Protein AF-A0AAN8KFR0-F1 (afdb_monomer)

Mean predicted aligned error: 9.46 Å

Radius of gyration: 14.73 Å; Cα contacts (8 Å, |Δi|>4): 93; chains: 1; bounding box: 41×30×42 Å

Solvent-accessible surface area (backbone atoms only — not comparable to full-atom values): 6000 Å² total; per-residue (Å²): 131,82,85,63,90,37,67,69,60,53,52,52,49,56,51,52,42,58,33,63,92,80,35,93,63,70,56,61,67,48,80,38,56,52,57,51,98,80,66,50,95,72,69,55,83,90,47,43,54,39,31,70,61,68,57,54,80,68,90,73,40,32,37,41,43,64,69,78,77,84,76,92,70,99,64,92,76,78,73,52,87,55,49,65,54,71,67,83,80,84,127

Organism: NCBI:txid861788

Structure (mmCIF, N/CA/C/O backbone):
data_AF-A0AAN8KFR0-F1
#
_entry.id   AF-A0AAN8KFR0-F1
#
loop_
_atom_site.group_PDB
_atom_site.id
_atom_site.type_symbol
_atom_site.label_atom_id
_atom_site.label_alt_id
_atom_site.label_comp_id
_atom_site.label_asym_id
_atom_site.label_entity_id
_atom_site.label_seq_id
_atom_site.pdbx_PDB_ins_code
_atom_site.Cartn_x
_atom_site.Cartn_y
_atom_site.Cartn_z
_atom_site.occupancy
_atom_site.B_iso_or_equiv
_atom_site.auth_seq_id
_atom_site.auth_comp_id
_atom_site.auth_asym_id
_atom_site.auth_atom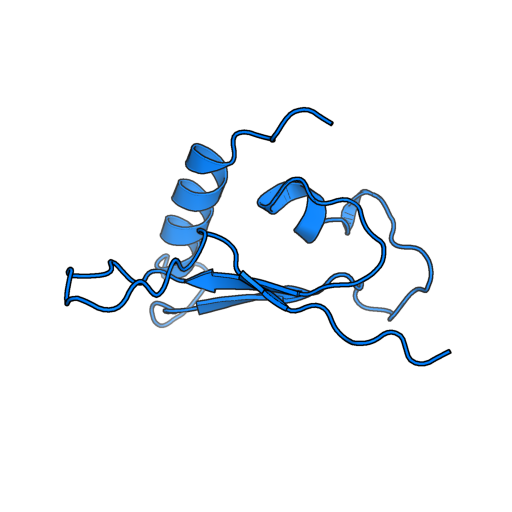_id
_atom_site.pdbx_PDB_model_num
ATOM 1 N N . MET A 1 1 ? 4.172 -14.326 -14.949 1.00 58.28 1 MET A N 1
ATOM 2 C CA . MET A 1 1 ? 4.584 -13.983 -13.570 1.00 58.28 1 MET A CA 1
ATOM 3 C C . MET A 1 1 ? 3.615 -14.664 -12.618 1.00 58.28 1 MET A C 1
ATOM 5 O O . MET A 1 1 ? 2.421 -14.620 -12.892 1.00 58.28 1 MET A O 1
ATOM 9 N N . SER A 1 2 ? 4.106 -15.363 -11.591 1.00 70.75 2 SER A N 1
ATOM 10 C CA . SER A 1 2 ? 3.228 -16.044 -10.628 1.00 70.75 2 SER A CA 1
ATOM 11 C C . SER A 1 2 ? 2.537 -15.007 -9.732 1.00 70.75 2 SER A C 1
ATOM 13 O O . SER A 1 2 ? 3.215 -14.071 -9.300 1.00 70.75 2 SER A O 1
ATOM 15 N N . PRO A 1 3 ? 1.224 -15.115 -9.470 1.00 72.00 3 PRO A N 1
ATOM 16 C CA . PRO A 1 3 ? 0.535 -14.188 -8.581 1.00 72.00 3 PRO A CA 1
ATOM 17 C C . PRO A 1 3 ? 1.121 -14.263 -7.165 1.00 72.00 3 PRO A C 1
ATOM 19 O O . PRO A 1 3 ? 1.255 -15.341 -6.585 1.00 72.00 3 PRO A O 1
ATOM 22 N N . LYS A 1 4 ? 1.472 -13.104 -6.599 1.00 80.88 4 LYS A N 1
ATOM 23 C CA . LYS A 1 4 ? 1.961 -12.999 -5.221 1.00 80.88 4 LYS A CA 1
ATOM 24 C C . LYS A 1 4 ? 0.795 -13.210 -4.254 1.00 80.88 4 LYS A C 1
ATOM 26 O O . LYS A 1 4 ? -0.251 -12.584 -4.397 1.00 80.88 4 LYS A O 1
ATOM 31 N N . ILE A 1 5 ? 0.984 -14.059 -3.249 1.00 85.12 5 ILE A N 1
ATOM 32 C CA . ILE A 1 5 ? 0.011 -14.241 -2.166 1.00 85.12 5 ILE A CA 1
ATOM 33 C C . ILE A 1 5 ? 0.177 -13.075 -1.185 1.00 85.12 5 ILE A C 1
ATOM 35 O O . ILE A 1 5 ? 1.210 -12.950 -0.532 1.00 85.12 5 ILE A O 1
ATOM 39 N N . THR A 1 6 ? -0.827 -12.202 -1.101 1.00 86.88 6 THR A N 1
ATOM 40 C CA . THR A 1 6 ? -0.776 -10.940 -0.334 1.00 86.88 6 THR A CA 1
ATOM 41 C C . THR A 1 6 ? -1.692 -10.934 0.892 1.00 86.88 6 THR A C 1
ATOM 43 O O . THR A 1 6 ? -1.738 -9.943 1.616 1.00 86.88 6 THR A O 1
ATOM 46 N N . VAL A 1 7 ? -2.388 -12.045 1.161 1.00 87.00 7 VAL A N 1
ATOM 47 C CA . VAL A 1 7 ? -3.427 -12.165 2.202 1.00 87.00 7 VAL A CA 1
ATOM 48 C C . VAL A 1 7 ? -2.930 -11.694 3.571 1.00 87.00 7 VAL A C 1
ATOM 50 O O . VAL A 1 7 ? -3.566 -10.864 4.217 1.00 87.00 7 VAL A O 1
ATOM 53 N N . GLU A 1 8 ? -1.760 -12.171 3.995 1.00 89.19 8 GLU A N 1
ATOM 54 C CA . GLU A 1 8 ? -1.198 -11.822 5.302 1.00 89.19 8 GLU A CA 1
ATOM 55 C C . GLU A 1 8 ? -0.747 -10.353 5.371 1.00 89.19 8 GLU A C 1
ATOM 57 O O . GLU A 1 8 ? -0.965 -9.683 6.379 1.00 89.19 8 GLU A O 1
ATOM 62 N N . LEU A 1 9 ? -0.206 -9.810 4.274 1.00 89.69 9 LEU A N 1
ATOM 63 C CA . LEU A 1 9 ? 0.176 -8.396 4.189 1.00 89.69 9 LEU A CA 1
ATOM 64 C C . LEU A 1 9 ? -1.048 -7.481 4.295 1.00 89.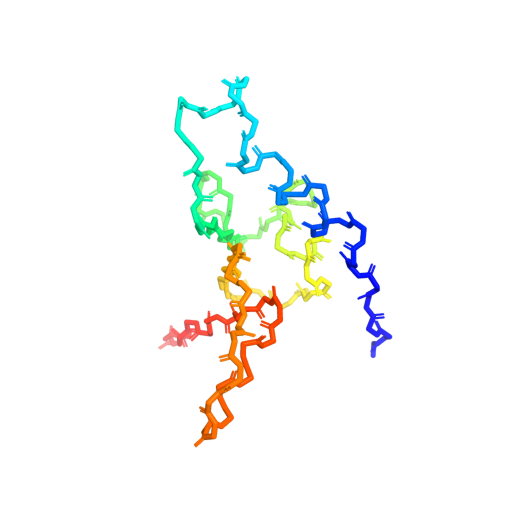69 9 LEU A C 1
ATOM 66 O O . LEU A 1 9 ? -1.039 -6.510 5.051 1.00 89.69 9 LEU A O 1
ATOM 70 N N . LEU A 1 10 ? -2.126 -7.808 3.579 1.00 89.19 10 LEU A N 1
ATOM 71 C CA . LEU A 1 10 ? -3.375 -7.049 3.630 1.00 89.19 10 LEU A CA 1
ATOM 72 C C . LEU A 1 10 ? -4.036 -7.143 5.008 1.00 89.19 10 LEU A C 1
ATOM 74 O O . LEU A 1 10 ? -4.586 -6.153 5.491 1.00 89.19 10 LEU A O 1
ATOM 78 N N . ARG A 1 11 ? -3.943 -8.297 5.682 1.00 89.06 11 ARG A N 1
ATOM 79 C CA . ARG A 1 11 ? -4.408 -8.465 7.068 1.00 89.06 11 ARG A CA 1
ATOM 80 C C . ARG A 1 11 ? -3.680 -7.511 8.017 1.00 89.06 11 ARG A C 1
ATOM 82 O O . ARG A 1 11 ? -4.333 -6.805 8.786 1.00 89.06 11 ARG A O 1
ATOM 89 N N . GLN A 1 12 ? -2.352 -7.454 7.933 1.00 92.06 12 GLN A N 1
ATOM 90 C CA . GLN A 1 12 ? -1.531 -6.564 8.759 1.00 92.06 12 GLN A CA 1
ATOM 91 C C . GLN A 1 12 ? -1.809 -5.089 8.460 1.00 92.06 12 GLN A C 1
ATOM 93 O O . GLN A 1 12 ? -1.979 -4.294 9.385 1.00 92.06 12 GLN A O 1
ATOM 98 N N . LEU A 1 13 ? -1.936 -4.726 7.182 1.00 91.69 13 LEU A N 1
ATOM 99 C CA . LEU A 1 13 ? -2.249 -3.359 6.775 1.00 91.69 13 LEU A CA 1
ATOM 100 C C . LEU A 1 13 ? -3.620 -2.913 7.302 1.00 91.69 13 LEU A C 1
ATOM 102 O O . LEU A 1 13 ? -3.730 -1.844 7.895 1.00 91.69 13 LEU A O 1
ATOM 106 N N . ARG A 1 14 ? -4.653 -3.756 7.187 1.00 89.88 14 ARG A N 1
ATOM 107 C CA . ARG A 1 14 ? -5.989 -3.474 7.745 1.00 89.88 14 ARG A CA 1
ATOM 108 C C . ARG A 1 14 ? -5.979 -3.333 9.267 1.00 89.88 14 ARG A C 1
ATOM 110 O O . ARG A 1 14 ? -6.752 -2.547 9.809 1.00 89.88 14 ARG A O 1
ATOM 117 N N . GLN A 1 15 ? -5.115 -4.072 9.963 1.00 91.62 15 GLN A N 1
ATOM 118 C CA . GLN A 1 15 ? -4.923 -3.905 11.404 1.00 91.62 15 GLN A CA 1
ATOM 119 C C . GLN A 1 15 ? -4.244 -2.565 11.723 1.00 91.62 15 GLN A C 1
ATOM 121 O O . GLN A 1 15 ? -4.676 -1.870 12.641 1.00 91.62 15 GLN A O 1
ATOM 126 N N . ALA A 1 16 ? -3.235 -2.168 10.942 1.00 92.62 16 ALA A N 1
ATOM 127 C CA . ALA A 1 16 ? -2.564 -0.877 11.085 1.00 92.62 16 ALA A CA 1
ATOM 128 C C . ALA A 1 16 ? -3.509 0.309 10.819 1.00 92.62 16 ALA A C 1
ATOM 130 O O . ALA A 1 16 ? -3.470 1.282 11.566 1.00 92.62 16 ALA A O 1
ATOM 131 N N . MET A 1 17 ? -4.418 0.195 9.843 1.00 91.06 17 MET A N 1
ATOM 132 C CA . MET A 1 17 ? -5.448 1.203 9.527 1.00 91.06 17 MET A CA 1
ATOM 133 C C . MET A 1 17 ? -6.421 1.493 10.685 1.00 91.06 17 MET A C 1
ATOM 135 O O . MET A 1 17 ? -7.085 2.526 10.688 1.00 91.06 17 MET A O 1
ATOM 139 N N . ARG A 1 18 ? -6.527 0.588 11.666 1.00 90.56 18 ARG A N 1
ATOM 140 C CA . ARG A 1 18 ? -7.376 0.741 12.862 1.00 90.56 18 ARG A CA 1
ATOM 141 C C . ARG A 1 18 ? -6.576 1.024 14.133 1.00 90.56 18 ARG A C 1
ATOM 143 O O . ARG A 1 18 ? -7.160 1.168 15.202 1.00 90.56 18 ARG A O 1
ATOM 150 N N . ASN A 1 19 ? -5.249 1.024 14.045 1.00 93.44 19 ASN A N 1
ATOM 151 C CA . ASN A 1 19 ? -4.388 1.129 15.209 1.00 93.44 19 ASN A CA 1
ATOM 152 C C . ASN A 1 19 ? -4.233 2.599 15.620 1.00 93.44 19 ASN A C 1
ATOM 154 O O . ASN A 1 19 ? -3.655 3.405 14.887 1.00 93.44 19 ASN A O 1
ATOM 158 N N . THR A 1 20 ? -4.688 2.910 16.835 1.00 92.19 20 THR A N 1
ATOM 159 C CA . THR A 1 20 ? -4.680 4.262 17.410 1.00 92.19 20 THR A CA 1
ATOM 160 C C . THR A 1 20 ? -3.280 4.842 17.615 1.00 92.19 20 THR A C 1
ATOM 162 O O . THR A 1 20 ? -3.127 6.047 17.783 1.00 92.19 20 THR A O 1
ATOM 165 N N . LYS A 1 21 ? -2.234 4.005 17.549 1.00 95.25 21 LYS A N 1
ATOM 166 C CA . LYS A 1 21 ? -0.834 4.450 17.553 1.00 95.25 21 LYS A CA 1
ATOM 167 C C . LYS A 1 21 ? -0.480 5.295 16.326 1.00 95.25 21 LYS A C 1
ATOM 169 O O . LYS A 1 21 ? 0.387 6.158 16.426 1.00 95.25 21 LYS A O 1
ATOM 174 N N . TYR A 1 22 ? -1.085 5.006 15.174 1.00 90.06 22 TYR A N 1
ATOM 175 C CA . TYR A 1 22 ? -0.746 5.658 13.905 1.00 90.06 22 TYR A CA 1
ATOM 176 C C . TYR A 1 22 ? -1.779 6.698 13.484 1.00 90.06 22 TYR A C 1
ATOM 178 O O . TYR A 1 22 ? -1.428 7.659 12.805 1.00 90.06 22 TYR A O 1
ATOM 186 N 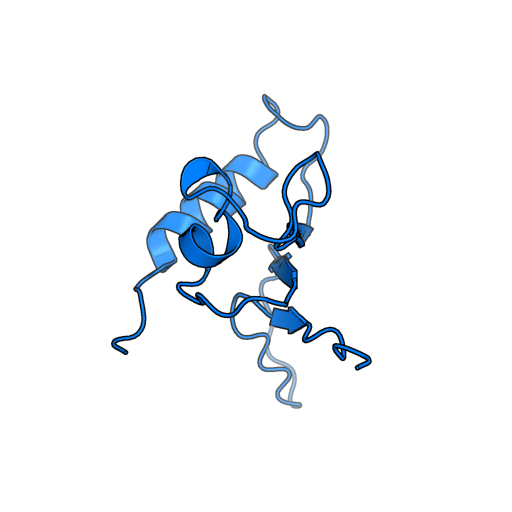N . ILE A 1 23 ? -3.045 6.497 13.851 1.00 91.88 23 ILE A N 1
ATOM 187 C CA . ILE A 1 23 ? -4.157 7.331 13.399 1.00 91.88 23 ILE A CA 1
ATOM 188 C C . ILE A 1 23 ? -5.119 7.531 14.566 1.00 91.88 23 ILE A C 1
ATOM 190 O O . ILE A 1 23 ? -5.458 6.567 15.240 1.00 91.88 23 ILE A O 1
ATOM 194 N N . ALA A 1 24 ? -5.568 8.764 14.806 1.00 91.75 24 ALA A N 1
ATOM 195 C CA . ALA A 1 24 ? -6.494 9.064 15.901 1.00 91.75 24 ALA A CA 1
ATOM 196 C C . ALA A 1 24 ? -7.842 8.338 15.749 1.00 91.75 24 ALA A C 1
ATOM 198 O O . ALA A 1 24 ? -8.407 7.866 16.733 1.00 91.75 24 ALA A O 1
ATOM 199 N N . GLU A 1 25 ? -8.319 8.204 14.510 1.00 92.44 25 GLU A N 1
ATOM 200 C CA . GLU A 1 25 ? -9.567 7.529 14.168 1.00 92.44 25 GLU A CA 1
ATOM 201 C C . GLU A 1 25 ? -9.326 6.447 13.101 1.00 92.44 25 GLU A C 1
ATOM 203 O O . GLU A 1 25 ? -8.481 6.628 12.220 1.00 92.44 25 GLU A O 1
ATOM 208 N N . PRO A 1 26 ? -10.044 5.310 13.144 1.00 88.94 26 PRO A N 1
ATOM 209 C CA . PRO A 1 26 ? -9.891 4.255 12.149 1.00 88.94 26 PRO A CA 1
ATOM 210 C C . PRO A 1 26 ? -10.220 4.737 10.733 1.00 88.94 26 PRO A C 1
ATOM 212 O O . PRO A 1 26 ? -11.302 5.272 10.496 1.00 88.94 26 PRO A O 1
ATOM 215 N N . ILE A 1 27 ? -9.330 4.460 9.776 1.00 87.88 27 ILE A N 1
ATOM 216 C CA . ILE A 1 27 ? -9.559 4.781 8.361 1.00 87.88 27 ILE A CA 1
ATOM 217 C C . ILE A 1 27 ? -10.179 3.604 7.605 1.00 87.88 27 ILE A C 1
ATOM 219 O O . ILE A 1 27 ? -9.895 2.431 7.856 1.00 87.88 27 ILE A O 1
ATOM 223 N N . GLN A 1 28 ? -11.027 3.930 6.637 1.00 87.12 28 GLN A N 1
ATOM 224 C CA . GLN A 1 28 ? -11.795 2.983 5.832 1.00 87.12 28 GLN A CA 1
ATOM 225 C C . GLN A 1 28 ? -11.074 2.635 4.527 1.00 87.12 28 GLN A C 1
ATOM 227 O O . GLN A 1 28 ? -11.262 1.534 4.002 1.00 87.12 28 GLN A O 1
ATOM 232 N N . ALA A 1 29 ? -10.243 3.554 4.030 1.00 86.56 29 ALA A N 1
ATOM 233 C CA . ALA A 1 29 ? -9.483 3.420 2.798 1.00 86.56 29 ALA A CA 1
ATOM 234 C C . ALA A 1 29 ? -8.060 3.971 2.966 1.00 86.56 29 ALA A C 1
ATOM 236 O O . ALA A 1 29 ? -7.850 4.969 3.653 1.00 86.56 29 ALA A O 1
ATOM 237 N N . TYR A 1 30 ? -7.093 3.322 2.321 1.00 88.88 30 TYR A N 1
ATOM 238 C CA . TYR A 1 30 ? -5.697 3.743 2.257 1.00 88.88 30 TYR A CA 1
ATOM 239 C C . TYR A 1 30 ? -5.211 3.726 0.807 1.00 88.88 30 TYR A C 1
ATOM 241 O O . TYR A 1 30 ? -5.417 2.744 0.093 1.00 88.88 30 TYR A O 1
ATOM 249 N N . ILE A 1 31 ? -4.581 4.817 0.373 1.00 89.75 31 ILE A N 1
ATOM 250 C CA . ILE A 1 31 ? -4.132 5.015 -1.009 1.00 89.75 31 ILE A CA 1
ATOM 251 C C . ILE A 1 31 ? -2.610 4.889 -1.058 1.00 89.75 31 ILE A C 1
ATOM 253 O O . ILE A 1 31 ? -1.898 5.569 -0.321 1.00 89.75 31 ILE A O 1
ATOM 257 N N . VAL A 1 32 ? -2.116 4.038 -1.954 1.00 89.62 32 VAL A N 1
ATOM 258 C CA . VAL A 1 32 ? -0.692 3.782 -2.176 1.00 89.62 32 VAL A CA 1
ATOM 259 C C . VAL A 1 32 ? -0.331 4.213 -3.600 1.00 89.62 32 VAL A C 1
ATOM 261 O O . VAL A 1 32 ? -0.668 3.501 -4.556 1.00 89.62 32 VAL A O 1
ATOM 264 N N . PRO A 1 33 ? 0.324 5.375 -3.772 1.00 89.50 33 PRO A N 1
ATOM 265 C CA . PRO A 1 33 ? 0.796 5.820 -5.077 1.00 89.50 33 PRO A CA 1
ATOM 266 C C . PRO A 1 33 ? 2.001 4.992 -5.549 1.00 89.50 33 PRO A C 1
ATOM 268 O O . PRO A 1 33 ? 2.614 4.252 -4.779 1.00 89.50 33 PRO A O 1
ATOM 271 N N . SER A 1 34 ? 2.341 5.124 -6.834 1.00 86.06 34 SER A N 1
ATOM 272 C CA . SER A 1 34 ? 3.572 4.538 -7.391 1.00 86.06 34 SER A CA 1
ATOM 273 C C . SER A 1 34 ? 4.819 5.378 -7.125 1.00 86.06 34 SER A C 1
ATOM 275 O O . SER A 1 34 ? 5.908 4.824 -7.134 1.00 86.06 34 SER A O 1
ATOM 277 N N . GLY A 1 35 ? 4.662 6.690 -6.936 1.00 87.19 35 GLY A N 1
ATOM 278 C CA . GLY A 1 35 ? 5.774 7.625 -6.790 1.00 87.19 35 GLY A CA 1
ATOM 279 C C . GLY A 1 35 ? 6.389 7.642 -5.393 1.00 87.19 35 GLY A C 1
ATOM 280 O O . GLY A 1 35 ? 5.769 7.218 -4.413 1.00 87.19 35 GLY A O 1
ATOM 281 N N . ASP A 1 36 ? 7.596 8.188 -5.318 1.00 89.38 36 ASP A N 1
ATOM 282 C CA . ASP A 1 36 ? 8.273 8.536 -4.074 1.00 89.38 36 ASP A CA 1
ATOM 283 C C . ASP A 1 36 ? 7.906 9.966 -3.628 1.00 89.38 36 ASP A C 1
ATOM 285 O O . ASP A 1 36 ? 7.044 10.633 -4.208 1.00 89.38 36 ASP A O 1
ATOM 289 N N . ALA A 1 37 ? 8.561 10.451 -2.574 1.00 91.19 37 ALA A N 1
ATOM 290 C CA . ALA A 1 37 ? 8.333 11.798 -2.053 1.00 91.19 37 ALA A CA 1
ATOM 291 C C . ALA A 1 37 ? 8.819 12.923 -2.990 1.00 91.19 37 ALA A C 1
ATOM 293 O O . ALA A 1 37 ? 8.437 14.076 -2.797 1.00 91.19 37 ALA A O 1
ATOM 294 N N . HIS A 1 38 ? 9.653 12.603 -3.982 1.00 92.50 38 HIS A N 1
ATOM 295 C CA . HIS A 1 38 ? 10.313 13.570 -4.861 1.00 92.50 38 HIS A CA 1
ATOM 296 C C . HIS A 1 38 ? 9.779 13.544 -6.295 1.00 92.50 38 HIS A C 1
ATOM 298 O O . HIS A 1 38 ? 10.292 14.275 -7.137 1.00 92.50 38 HIS A O 1
ATOM 304 N N . GLN A 1 39 ? 8.737 12.749 -6.564 1.00 87.19 39 GLN A N 1
ATOM 305 C CA . GLN A 1 39 ? 8.194 12.537 -7.909 1.00 87.19 39 GLN A CA 1
ATOM 306 C C . GLN A 1 39 ? 9.268 12.056 -8.896 1.00 87.19 39 GLN A C 1
ATOM 308 O O . GLN A 1 39 ? 9.293 12.468 -10.055 1.00 87.19 39 GLN A O 1
ATOM 313 N N . SER A 1 40 ? 10.163 11.183 -8.429 1.00 87.38 40 SER A N 1
ATOM 314 C CA . SER A 1 40 ? 11.220 10.615 -9.260 1.00 87.38 40 SER A CA 1
ATOM 315 C C . SER A 1 40 ? 10.634 9.812 -10.421 1.00 87.38 40 SER A C 1
ATOM 317 O O . SER A 1 40 ? 9.644 9.095 -10.271 1.00 87.38 40 SER A O 1
ATOM 319 N N . GLU A 1 41 ? 11.286 9.886 -11.581 1.00 85.19 41 GLU A N 1
ATOM 320 C CA . GLU A 1 41 ? 10.924 9.089 -12.760 1.00 85.19 41 GLU A CA 1
ATOM 321 C C . GLU A 1 41 ? 11.158 7.587 -12.520 1.00 85.19 41 GLU A C 1
ATOM 323 O O . GLU A 1 41 ? 10.339 6.749 -12.899 1.00 85.19 41 GLU A O 1
ATOM 328 N N . TYR A 1 42 ? 12.253 7.254 -11.828 1.00 86.75 42 TYR A N 1
ATOM 329 C CA . TYR A 1 42 ? 12.607 5.892 -11.438 1.00 86.75 42 TYR A CA 1
ATOM 330 C C . TYR A 1 42 ? 12.602 5.770 -9.922 1.00 86.75 42 TYR A C 1
ATOM 332 O O . TYR A 1 42 ? 13.324 6.477 -9.220 1.00 86.75 42 TYR A O 1
ATOM 340 N N . ILE A 1 43 ? 11.789 4.846 -9.425 1.00 88.81 43 ILE A N 1
ATOM 341 C CA . ILE A 1 43 ? 11.572 4.662 -7.995 1.00 88.81 43 ILE A CA 1
ATOM 342 C C . ILE A 1 43 ? 12.606 3.689 -7.444 1.00 88.81 43 ILE A C 1
ATOM 344 O O . ILE A 1 43 ? 12.822 2.606 -7.994 1.00 88.81 43 ILE A O 1
ATOM 348 N N . ALA A 1 44 ? 13.250 4.075 -6.344 1.00 90.00 44 ALA A N 1
ATOM 349 C CA . ALA A 1 44 ? 14.173 3.199 -5.645 1.00 90.00 44 ALA A CA 1
ATOM 350 C C . ALA A 1 44 ? 13.426 1.971 -5.078 1.00 90.00 44 ALA A C 1
ATOM 352 O O . ALA A 1 44 ? 12.277 2.099 -4.651 1.00 90.00 44 ALA A O 1
ATOM 353 N N . PRO A 1 45 ? 14.066 0.789 -4.978 1.00 89.31 45 PRO A N 1
ATOM 354 C CA . PRO A 1 45 ? 13.410 -0.425 -4.479 1.00 89.31 45 PRO A CA 1
ATOM 355 C C . PRO A 1 45 ? 12.759 -0.276 -3.094 1.00 89.31 45 PRO A C 1
ATOM 357 O O . PRO A 1 45 ? 11.782 -0.959 -2.792 1.00 89.31 45 PRO A O 1
ATOM 360 N N . CYS A 1 46 ? 13.274 0.630 -2.255 1.00 91.00 46 CYS A N 1
ATOM 361 C CA . CYS A 1 46 ? 12.707 0.948 -0.944 1.00 91.00 46 CYS A CA 1
ATOM 362 C C . CYS A 1 46 ? 11.334 1.636 -1.011 1.00 91.00 46 CYS A C 1
ATOM 364 O O . CYS A 1 46 ? 10.533 1.480 -0.089 1.00 91.00 46 CYS A O 1
ATOM 366 N N . ASP A 1 47 ? 11.037 2.350 -2.096 1.00 90.44 47 ASP A N 1
ATOM 367 C CA . ASP A 1 47 ? 9.783 3.080 -2.292 1.00 90.44 47 ASP A CA 1
ATOM 368 C C . ASP A 1 47 ? 8.793 2.357 -3.215 1.00 90.44 47 ASP A C 1
ATOM 370 O O . ASP A 1 47 ? 7.667 2.820 -3.398 1.00 90.44 47 ASP A O 1
ATOM 374 N N . CYS A 1 48 ? 9.122 1.145 -3.677 1.00 89.69 48 CYS A N 1
ATOM 375 C CA . CYS A 1 48 ? 8.228 0.247 -4.422 1.00 89.69 48 CYS A CA 1
ATOM 376 C C . CYS A 1 48 ? 7.108 -0.371 -3.546 1.00 89.69 48 CYS A C 1
ATOM 378 O O . CYS A 1 48 ? 6.795 -1.564 -3.622 1.00 89.69 48 CYS A O 1
ATOM 380 N N . ARG A 1 49 ? 6.450 0.444 -2.713 1.00 91.31 49 ARG A N 1
ATOM 381 C CA . ARG A 1 49 ? 5.397 0.054 -1.751 1.00 91.31 49 ARG A CA 1
ATOM 382 C C . ARG A 1 49 ? 4.215 -0.615 -2.442 1.00 91.31 49 ARG A C 1
ATOM 384 O O . ARG A 1 49 ? 3.629 -1.569 -1.935 1.00 91.31 49 ARG A O 1
ATOM 391 N N . ARG A 1 50 ? 3.880 -0.130 -3.633 1.00 89.06 50 ARG A N 1
ATOM 392 C CA . ARG A 1 50 ? 2.788 -0.658 -4.444 1.00 89.06 50 ARG A CA 1
ATOM 393 C C . ARG A 1 50 ? 3.066 -2.096 -4.886 1.00 89.06 50 ARG A C 1
ATOM 395 O O . ARG A 1 50 ? 2.225 -2.970 -4.683 1.00 89.06 50 ARG A O 1
ATOM 402 N N . GLU A 1 51 ? 4.251 -2.357 -5.434 1.00 89.00 51 GLU A N 1
ATOM 403 C CA . GLU A 1 51 ? 4.679 -3.710 -5.813 1.00 89.00 51 GLU A CA 1
A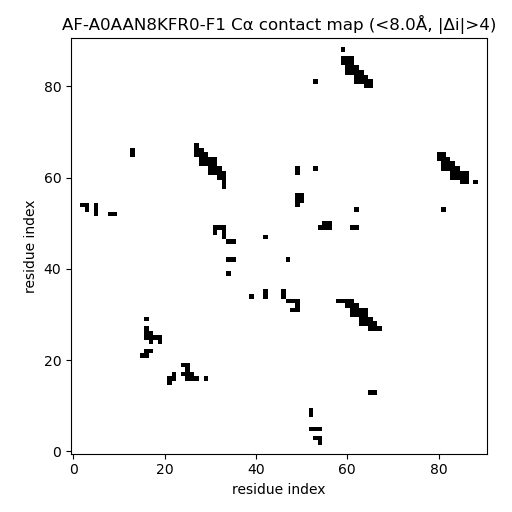TOM 404 C C . GLU A 1 51 ? 4.755 -4.630 -4.591 1.00 89.00 51 GLU A C 1
ATOM 406 O O . GLU A 1 51 ? 4.337 -5.788 -4.647 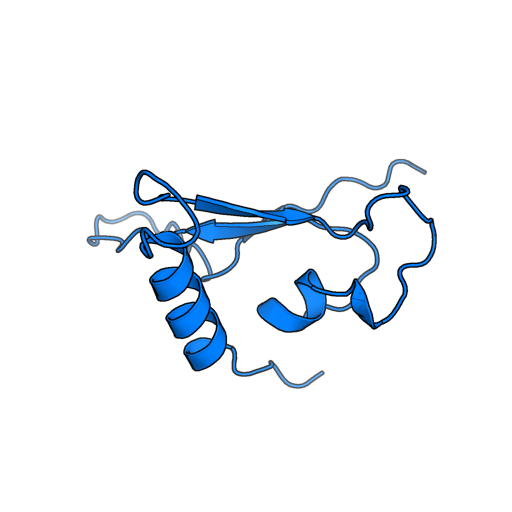1.00 89.00 51 GLU A O 1
ATOM 411 N N . PHE A 1 52 ? 5.200 -4.102 -3.449 1.00 89.06 52 PHE A N 1
ATOM 412 C CA . PHE A 1 52 ? 5.221 -4.854 -2.203 1.00 89.06 52 PHE A CA 1
ATOM 413 C C . PHE A 1 52 ? 3.824 -5.361 -1.805 1.00 89.06 52 PHE A C 1
ATOM 415 O O . PHE A 1 52 ? 3.686 -6.549 -1.491 1.00 89.06 52 PHE A O 1
ATOM 422 N N . ILE A 1 53 ? 2.803 -4.500 -1.881 1.00 87.88 53 ILE A N 1
ATOM 423 C CA . ILE A 1 53 ? 1.436 -4.789 -1.419 1.00 87.88 53 ILE A CA 1
ATOM 424 C C . ILE A 1 53 ? 0.637 -5.644 -2.409 1.00 87.88 53 ILE A C 1
ATOM 426 O O . ILE A 1 53 ? -0.062 -6.554 -1.974 1.00 87.88 53 ILE A O 1
ATOM 430 N N . CYS A 1 54 ? 0.715 -5.376 -3.716 1.00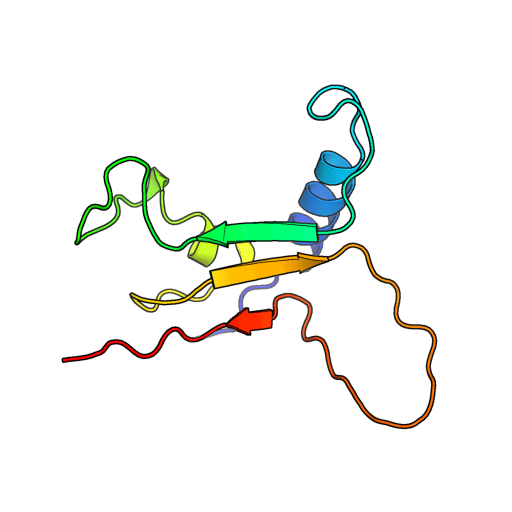 83.38 54 CYS A N 1
ATOM 431 C CA . CYS A 1 54 ? -0.134 -6.049 -4.716 1.00 83.38 54 CYS A CA 1
ATOM 432 C C . CYS A 1 54 ? 0.618 -6.992 -5.667 1.00 83.38 54 CYS A C 1
ATOM 434 O O . CYS A 1 54 ? -0.011 -7.720 -6.429 1.00 83.38 54 CYS A O 1
ATOM 436 N N . GLY A 1 55 ? 1.953 -6.997 -5.638 1.00 84.38 55 GLY A N 1
ATOM 437 C CA . GLY A 1 55 ? 2.778 -7.794 -6.551 1.00 84.38 55 GLY A CA 1
ATOM 438 C C . GLY A 1 55 ? 2.845 -7.256 -7.985 1.00 84.38 55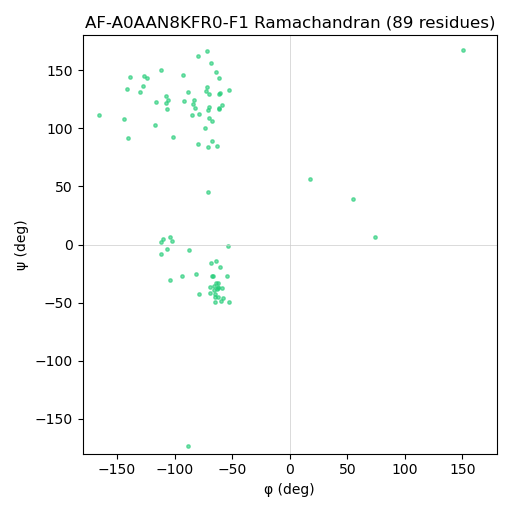 GLY A C 1
ATOM 439 O O . GLY A 1 55 ? 3.402 -7.931 -8.846 1.00 84.38 55 GLY A O 1
ATOM 440 N N . PHE A 1 56 ? 2.287 -6.072 -8.263 1.00 83.44 56 PHE A N 1
ATOM 441 C CA . PHE A 1 56 ? 2.347 -5.440 -9.582 1.00 83.44 56 PHE A CA 1
ATOM 442 C C . PHE A 1 56 ? 3.551 -4.494 -9.712 1.00 83.44 56 PHE A C 1
ATOM 444 O O . PHE A 1 56 ? 3.673 -3.514 -8.967 1.00 83.44 56 PHE A O 1
ATOM 451 N N . ASN A 1 57 ? 4.392 -4.747 -10.719 1.00 83.12 57 ASN A N 1
ATOM 452 C CA . ASN A 1 57 ? 5.663 -4.053 -10.960 1.00 83.12 57 ASN A CA 1
ATOM 453 C C . ASN A 1 57 ? 5.642 -3.027 -12.117 1.00 83.12 57 ASN A C 1
ATOM 455 O O . ASN A 1 57 ? 6.688 -2.504 -12.479 1.00 83.12 57 ASN A O 1
ATOM 459 N N . GLY A 1 58 ? 4.489 -2.731 -12.733 1.00 79.81 58 GLY A N 1
ATOM 460 C CA . GLY A 1 58 ? 4.429 -1.779 -13.857 1.00 79.81 58 GLY A CA 1
ATOM 461 C C . GLY A 1 58 ? 4.723 -0.332 -13.439 1.00 79.81 58 GLY A C 1
ATOM 462 O O . GLY A 1 58 ? 4.514 0.040 -12.298 1.00 79.81 58 GLY A O 1
ATOM 463 N N . SER A 1 59 ? 5.168 0.548 -14.326 1.00 76.75 59 SER A N 1
ATOM 464 C CA . SER A 1 59 ? 5.619 1.896 -13.923 1.00 76.75 59 SER A CA 1
ATOM 465 C C . SER A 1 59 ? 4.515 2.821 -13.382 1.00 76.75 59 SER A C 1
ATOM 467 O O . SER A 1 59 ? 4.789 3.663 -12.534 1.00 76.75 59 SER A O 1
ATOM 469 N N . ALA A 1 60 ? 3.255 2.641 -13.794 1.00 79.44 60 ALA A N 1
ATOM 470 C CA . ALA A 1 60 ? 2.145 3.524 -13.424 1.00 79.44 60 ALA A CA 1
ATOM 471 C C . ALA A 1 60 ? 0.976 2.785 -12.751 1.00 79.44 60 ALA A C 1
ATOM 473 O O . ALA A 1 60 ? 0.632 1.659 -13.119 1.00 79.44 60 ALA A O 1
ATOM 474 N N . GLY A 1 61 ? 0.349 3.445 -11.774 1.00 78.12 61 GLY A N 1
ATOM 475 C CA . GLY A 1 61 ? -0.895 3.008 -11.138 1.00 78.12 61 GLY A CA 1
ATOM 476 C C . GLY A 1 61 ? -1.035 3.450 -9.681 1.00 78.12 61 GLY A C 1
ATOM 477 O O . GLY A 1 61 ? -0.082 3.900 -9.044 1.00 78.12 61 GLY A O 1
ATOM 478 N N . ILE A 1 62 ? -2.237 3.317 -9.137 1.00 81.94 62 ILE A N 1
ATOM 479 C CA . ILE A 1 62 ? -2.538 3.624 -7.734 1.00 81.94 62 ILE A CA 1
ATOM 480 C C . ILE A 1 62 ? -3.226 2.411 -7.132 1.00 81.94 62 ILE A C 1
ATOM 482 O O . ILE A 1 62 ? -4.088 1.823 -7.775 1.00 81.94 62 ILE A O 1
ATOM 486 N N . VAL A 1 63 ? -2.840 2.038 -5.916 1.00 86.62 63 VAL A N 1
ATOM 487 C CA . VAL A 1 63 ? -3.465 0.944 -5.170 1.00 86.62 63 VAL A CA 1
ATOM 488 C C . VAL A 1 63 ? -4.333 1.520 -4.065 1.00 86.62 63 VAL A C 1
ATOM 490 O O . VAL A 1 63 ? -3.848 2.268 -3.221 1.00 86.62 63 VAL A O 1
ATOM 493 N N . CYS A 1 64 ? -5.606 1.137 -4.053 1.00 84.56 64 CYS A N 1
ATOM 494 C CA . CYS A 1 64 ? -6.539 1.482 -2.987 1.00 84.56 64 CYS A CA 1
ATOM 495 C C . CYS A 1 64 ? -6.833 0.243 -2.135 1.00 84.56 64 CYS A C 1
ATOM 497 O O . CYS A 1 64 ? -7.311 -0.770 -2.646 1.00 84.56 64 CYS A O 1
ATOM 499 N N . VAL A 1 65 ? -6.558 0.326 -0.833 1.00 87.31 65 VAL A N 1
ATOM 500 C CA . VAL A 1 65 ? -6.860 -0.726 0.145 1.00 87.31 65 VAL A CA 1
ATOM 501 C C . VAL A 1 65 ? -8.043 -0.281 0.987 1.00 87.31 65 VAL A C 1
ATOM 503 O O . VAL A 1 65 ? -7.949 0.699 1.721 1.00 87.31 65 VAL A O 1
ATOM 506 N N . CYS A 1 66 ? -9.147 -1.020 0.904 1.00 82.56 66 CYS A N 1
ATOM 507 C CA . CYS A 1 66 ? -10.358 -0.748 1.672 1.00 82.56 66 CYS A CA 1
ATOM 508 C C . CYS A 1 66 ? -10.619 -1.832 2.724 1.00 82.56 66 CYS A C 1
ATOM 510 O O . CYS A 1 66 ? -10.285 -3.009 2.558 1.00 82.56 66 CYS A O 1
ATOM 512 N N . VAL A 1 67 ? -11.263 -1.419 3.814 1.00 73.06 67 VAL A N 1
ATOM 513 C CA . VAL A 1 67 ? -11.707 -2.288 4.918 1.00 73.06 67 VAL A CA 1
ATOM 514 C C . VAL A 1 67 ? -13.103 -2.884 4.651 1.00 73.06 67 VAL A C 1
ATOM 516 O O . VAL A 1 67 ? -13.584 -3.708 5.427 1.00 73.06 67 VAL A O 1
ATOM 519 N N . CYS A 1 68 ? -13.759 -2.479 3.557 1.00 60.59 68 CYS A N 1
ATOM 520 C CA . CYS A 1 68 ? -15.135 -2.849 3.236 1.00 60.59 68 CYS A CA 1
ATOM 521 C C . CYS A 1 68 ? -15.316 -4.375 3.126 1.00 60.59 68 CYS A C 1
ATOM 523 O O . CYS A 1 68 ? -14.702 -5.028 2.284 1.00 60.59 68 CYS A O 1
ATOM 525 N N . VAL A 1 69 ? -16.188 -4.922 3.977 1.00 47.69 69 VAL A N 1
ATOM 526 C CA . VAL A 1 69 ? -16.778 -6.254 3.820 1.00 47.69 69 VAL A CA 1
ATOM 527 C C . VAL A 1 69 ? -17.988 -6.072 2.911 1.00 47.69 69 VAL A C 1
ATOM 529 O O . VAL A 1 69 ? -18.960 -5.430 3.305 1.00 47.69 69 VAL A O 1
ATOM 532 N N . LEU A 1 70 ? -17.931 -6.595 1.688 1.00 43.44 70 LEU A N 1
ATOM 533 C CA . LEU A 1 70 ? -19.093 -6.595 0.806 1.00 43.44 70 LEU A CA 1
ATOM 534 C C . LEU A 1 70 ? -20.125 -7.595 1.346 1.00 43.44 70 LEU A C 1
ATOM 536 O O . LEU A 1 70 ? -19.874 -8.798 1.381 1.00 43.44 70 LEU A O 1
ATOM 540 N N . VAL A 1 71 ? -21.293 -7.095 1.756 1.00 45.06 71 VAL A N 1
ATOM 541 C CA . VAL A 1 71 ? -22.500 -7.914 1.920 1.00 45.06 71 VAL A CA 1
ATOM 542 C C . VAL A 1 71 ? -23.144 -8.045 0.537 1.00 45.06 71 VAL A C 1
ATOM 544 O O . VAL A 1 71 ? -23.382 -7.050 -0.142 1.00 45.06 71 VAL A O 1
ATOM 547 N N . SER A 1 72 ? -23.356 -9.287 0.099 1.00 40.09 72 SER A N 1
ATOM 548 C CA . SER A 1 72 ? -23.802 -9.654 -1.251 1.00 40.09 72 SER A CA 1
ATOM 549 C C . SER A 1 72 ? -25.180 -9.082 -1.608 1.00 40.09 72 SER A C 1
ATOM 551 O O . SER A 1 72 ? -26.187 -9.482 -1.029 1.00 40.09 72 SER A O 1
ATOM 553 N N . GLY A 1 73 ? -25.222 -8.234 -2.638 1.00 46.25 73 GLY A N 1
ATOM 554 C CA . GLY A 1 73 ? -26.435 -7.809 -3.335 1.00 46.25 73 GLY A CA 1
ATOM 555 C C . GLY A 1 73 ? -26.178 -7.716 -4.840 1.00 46.25 73 GLY A C 1
ATOM 556 O O . GLY A 1 73 ? -25.700 -6.702 -5.325 1.00 46.25 73 GLY A O 1
ATOM 557 N N . SER A 1 74 ? -26.438 -8.818 -5.543 1.00 56.62 74 SER A N 1
ATOM 558 C CA . SER A 1 74 ? -26.752 -8.990 -6.973 1.00 56.62 74 SER A CA 1
ATOM 559 C C . SER A 1 74 ? -26.417 -7.864 -7.966 1.00 56.62 74 SER A C 1
ATOM 561 O O . SER A 1 74 ? -27.277 -7.398 -8.703 1.00 56.62 74 SER A O 1
ATOM 563 N N . SER A 1 75 ? -25.172 -7.426 -8.054 1.00 40.19 75 SER A N 1
ATOM 564 C CA . SER A 1 75 ? -24.549 -6.927 -9.287 1.00 40.19 75 SER A CA 1
ATOM 565 C C . SER A 1 75 ? -23.062 -6.886 -8.996 1.00 40.19 75 SER A C 1
ATOM 567 O O . SER A 1 75 ? -22.615 -6.177 -8.102 1.00 40.19 75 SER A O 1
ATOM 569 N N . SER A 1 76 ? -22.313 -7.758 -9.661 1.00 40.91 76 SER A N 1
ATOM 570 C CA . SER A 1 76 ? -20.942 -8.108 -9.309 1.00 40.91 76 SER A CA 1
ATOM 571 C C . SER A 1 76 ? -19.986 -6.919 -9.411 1.00 40.91 76 SER A C 1
ATOM 573 O O . SER A 1 76 ? -19.280 -6.765 -10.404 1.00 40.91 76 SER A O 1
ATOM 575 N N . LEU A 1 77 ? -19.902 -6.105 -8.360 1.00 36.78 77 LEU A N 1
ATOM 576 C CA . LEU A 1 77 ? -18.742 -5.268 -8.109 1.00 36.78 77 LEU A CA 1
ATOM 577 C C . LEU A 1 77 ? -17.678 -6.167 -7.480 1.00 36.78 77 LEU A C 1
ATOM 579 O O . LEU A 1 77 ? -17.584 -6.315 -6.262 1.00 36.78 77 LEU A O 1
ATOM 583 N N . VAL A 1 78 ? -16.896 -6.824 -8.334 1.00 35.56 78 VAL A N 1
ATOM 584 C CA . VAL A 1 78 ? -15.667 -7.482 -7.898 1.00 35.56 78 VAL A CA 1
ATOM 585 C C . VAL A 1 78 ? -14.676 -6.368 -7.576 1.00 35.56 78 VAL A C 1
ATOM 587 O O . VAL A 1 78 ? -13.855 -6.005 -8.414 1.00 35.56 78 VAL A O 1
ATOM 590 N N . ILE A 1 79 ? -14.742 -5.815 -6.362 1.00 43.56 79 ILE A N 1
ATOM 591 C CA . ILE A 1 79 ? -13.577 -5.141 -5.791 1.00 43.56 79 ILE A CA 1
ATOM 592 C C . ILE A 1 79 ? -12.573 -6.266 -5.555 1.00 43.56 79 ILE A C 1
ATOM 594 O O . ILE A 1 79 ? -12.572 -6.922 -4.512 1.00 43.56 79 ILE A O 1
ATOM 598 N N . LYS A 1 80 ? -11.754 -6.558 -6.573 1.00 39.06 80 LYS A N 1
ATOM 599 C CA . LYS A 1 80 ? -10.507 -7.284 -6.350 1.00 39.06 80 LYS A CA 1
ATOM 600 C C . LYS A 1 80 ? -9.794 -6.500 -5.261 1.00 39.06 80 LYS A C 1
ATOM 602 O O . LYS A 1 80 ? -9.748 -5.282 -5.319 1.00 39.06 80 LYS A O 1
ATOM 607 N N . GLU A 1 81 ? -9.297 -7.202 -4.259 1.00 47.12 81 GLU A N 1
ATOM 608 C CA . GLU A 1 81 ? -8.849 -6.714 -2.948 1.00 47.12 81 GLU A CA 1
ATOM 609 C C . GLU A 1 81 ? -7.798 -5.572 -2.950 1.00 47.12 81 GLU A C 1
ATOM 611 O O . GLU A 1 81 ? -7.409 -5.068 -1.900 1.00 47.12 81 GLU A O 1
ATOM 616 N N . VAL A 1 82 ? -7.379 -5.144 -4.139 1.00 48.50 82 VAL A N 1
ATOM 617 C CA . VAL A 1 82 ? -6.638 -3.946 -4.503 1.00 48.50 82 VAL A CA 1
ATOM 618 C C . VAL A 1 82 ? -7.202 -3.498 -5.859 1.00 48.50 82 VAL A C 1
ATOM 620 O O . VAL A 1 82 ? -6.952 -4.170 -6.863 1.00 48.50 82 VAL A O 1
ATOM 623 N N . ASP A 1 83 ? -7.971 -2.407 -5.913 1.00 48.94 83 ASP A N 1
ATOM 624 C CA . ASP A 1 83 ? -8.369 -1.841 -7.207 1.00 48.94 83 ASP A CA 1
ATOM 625 C C . ASP A 1 83 ? -7.246 -0.928 -7.696 1.00 48.94 83 ASP A C 1
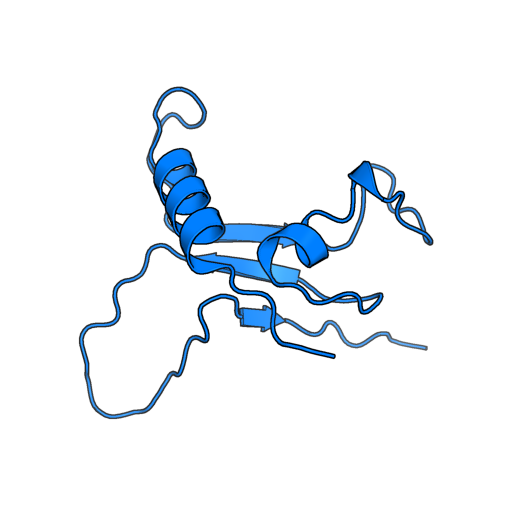ATOM 627 O O . ASP A 1 83 ? -6.802 -0.019 -6.983 1.00 48.94 83 ASP A O 1
ATOM 631 N N . MET A 1 84 ? -6.715 -1.251 -8.872 1.00 50.31 84 MET A N 1
ATOM 632 C CA . M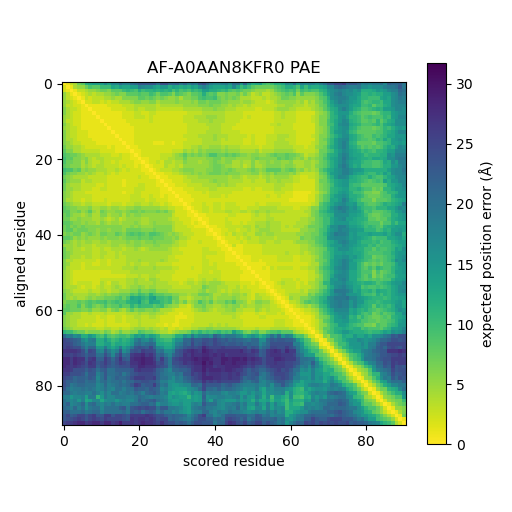ET A 1 84 ? -5.546 -0.593 -9.425 1.00 50.31 84 MET A CA 1
ATOM 633 C C . MET A 1 84 ? -5.998 0.414 -10.474 1.00 50.31 84 MET A C 1
ATOM 635 O O . MET A 1 84 ? -6.170 0.070 -11.644 1.00 50.31 84 MET A O 1
ATOM 639 N N . LEU A 1 85 ? -6.204 1.664 -10.057 1.00 50.25 85 LEU A N 1
ATOM 640 C CA . LEU A 1 85 ? -6.600 2.728 -10.975 1.00 50.25 85 LEU A CA 1
ATOM 641 C C . LEU A 1 85 ? -5.428 3.004 -11.928 1.00 50.25 85 LEU A C 1
ATOM 643 O O . LEU A 1 85 ? -4.397 3.558 -11.533 1.00 50.25 85 LEU A O 1
ATOM 647 N N . ARG A 1 86 ? -5.560 2.560 -13.185 1.00 46.88 86 ARG A N 1
ATOM 648 C CA . ARG A 1 86 ? -4.632 2.905 -14.268 1.00 46.88 86 ARG A CA 1
ATOM 649 C C . ARG A 1 86 ? -4.829 4.379 -14.599 1.00 46.88 86 ARG A C 1
ATOM 651 O O . ARG A 1 86 ? -5.843 4.747 -15.183 1.00 46.88 86 ARG A O 1
ATOM 658 N N . THR A 1 87 ? -3.866 5.219 -14.246 1.00 41.53 87 THR A N 1
ATOM 659 C CA . THR A 1 87 ? -3.797 6.571 -14.803 1.00 41.53 87 THR A CA 1
ATOM 660 C C . THR A 1 87 ? -3.404 6.458 -16.280 1.00 41.53 87 THR A C 1
ATOM 662 O O . THR A 1 87 ? -2.433 5.752 -16.572 1.00 41.53 87 THR A O 1
ATOM 665 N N . PRO A 1 88 ? -4.117 7.101 -17.223 1.00 40.78 88 PRO A N 1
ATOM 666 C CA . PRO A 1 88 ? -3.650 7.183 -18.600 1.00 40.78 88 PRO A CA 1
ATOM 667 C C . PRO A 1 88 ? -2.311 7.928 -18.601 1.00 40.78 88 PRO A C 1
ATOM 669 O O . PRO A 1 88 ? -2.235 9.079 -18.178 1.00 40.78 88 PRO A O 1
ATOM 672 N N . VAL A 1 89 ? -1.242 7.249 -19.018 1.00 44.56 89 VAL A N 1
ATOM 673 C CA . VAL A 1 89 ? 0.039 7.900 -19.299 1.00 44.56 89 VAL A CA 1
ATOM 674 C C . VAL A 1 89 ? -0.173 8.650 -20.608 1.00 44.56 89 VAL A C 1
ATOM 676 O O . VAL A 1 89 ? -0.228 8.033 -21.670 1.00 44.56 89 VAL A O 1
ATOM 679 N N . ASN A 1 90 ? -0.409 9.958 -20.522 1.00 38.22 90 ASN A N 1
ATOM 680 C CA . ASN A 1 90 ? -0.460 10.806 -21.705 1.00 38.22 90 ASN A CA 1
ATOM 681 C C . ASN A 1 90 ? 0.973 10.898 -22.241 1.00 38.22 90 ASN A C 1
ATOM 683 O O . ASN A 1 90 ? 1.870 11.302 -21.500 1.00 38.22 90 ASN A O 1
ATOM 687 N N . THR A 1 91 ? 1.175 10.414 -23.466 1.00 39.81 91 THR A N 1
ATOM 688 C CA . THR A 1 91 ? 2.447 10.528 -24.196 1.00 39.81 91 THR A CA 1
ATOM 689 C C . THR A 1 91 ? 2.519 11.887 -24.871 1.00 39.81 91 THR A C 1
ATOM 691 O O . THR A 1 91 ? 1.439 12.385 -25.267 1.00 39.81 91 THR A O 1
#

Foldseek 3Di:
DDWDDQVVVLVVVQVVQCDCVVPVHRDFKDKQFCADPVRDQDDDPVNRVVCVRGVDDDNGWMWMAGPDDDDDDPDDPPPPRTDTDGDPPDD

Secondary structure (DSSP, 8-state):
-PPP--HHHHHHHHHHTT-TTT-SS--SEEEE-SS-TT--SS--GGG-HHHHHH----SS-EEEEE-------SS-----SSEEE------

Nearest PDB structures (foldseek):
  3ctz-assembly1_A  TM=9.967E-01  e=2.761E-08  Homo sapiens
  4s2t-assembly1_P  TM=9.169E-01  e=6.971E-04  Caenorhabditis elegans
  4s2t-assembly1_Q  TM=9.100E-01  e=6.971E-04  Caenorhabditis elegans
  5jr6-assembly1_A  TM=9.034E-01  e=1.374E-02  Plasmodium falciparum 3D7
  5jqk-assembly1_A  TM=9.066E-01  e=2.185E-02  Plasmodium falciparum 3D7

pLDDT: mean 75.7, std 19.52, range [35.56, 95.25]

Sequence (91 aa):
MSPKITVELLRQLRQAMRNTKYIAEPIQAYIVPSGDAHQSEYIAPCDCRREFICGFNGSAGIVCVCVCVLVSGSSSLVIKEVDMLRTPVNT

InterPro domains:
  IPR029149 Creatinase/Aminopeptidase P/Spt16, N-terminal [G3DSA:3.40.350.10] (2-77)
  IPR050422 Xaa-Pro aminopeptidase P [PTHR43763] (3-65)